Protein AF-A0A0Q9KUP7-F1 (afdb_monomer_lite)

Foldseek 3Di:
DDDDDQKDWPDWDKDDPDPQKIKIKTWIWGDWDFDADPVRDTPDIDHTDPWIWIWMWMGHDNDIDTPDIHTD

Secondary structure (DSSP, 8-state):
-PPP-SEE----EEEE-SSS-EEEEEEEEEPPEEEE-TTS-EEEEEPPPSS-EEEEEEEETTEEEEEEEEE-

Radius of gyration: 16.26 Å; chains: 1; bounding box: 41×19×39 Å

Structure (mmCIF, N/CA/C/O backbone):
data_AF-A0A0Q9KUP7-F1
#
_entry.id   AF-A0A0Q9KUP7-F1
#
loop_
_atom_site.group_PDB
_atom_site.id
_atom_site.type_symbol
_atom_site.label_atom_id
_atom_site.label_alt_id
_atom_site.label_comp_id
_atom_site.label_asym_id
_atom_site.label_entity_id
_atom_site.label_seq_id
_atom_site.pdbx_PDB_ins_code
_atom_site.Cartn_x
_atom_site.Cartn_y
_atom_site.Cartn_z
_atom_site.occupancy
_atom_site.B_iso_or_equiv
_atom_site.auth_seq_id
_atom_site.auth_comp_id
_atom_site.auth_asym_id
_atom_site.auth_atom_id
_atom_site.pdbx_PDB_model_num
ATOM 1 N N . MET A 1 1 ? -23.743 -0.540 3.205 1.00 47.81 1 MET A N 1
ATOM 2 C CA . MET A 1 1 ? -22.754 -0.645 4.299 1.00 47.81 1 MET A CA 1
ATOM 3 C C . MET A 1 1 ? -21.390 -0.407 3.681 1.00 47.81 1 MET A C 1
ATOM 5 O O . MET A 1 1 ? -21.094 -1.065 2.693 1.00 47.81 1 MET A O 1
ATOM 9 N N . ALA A 1 2 ? -20.627 0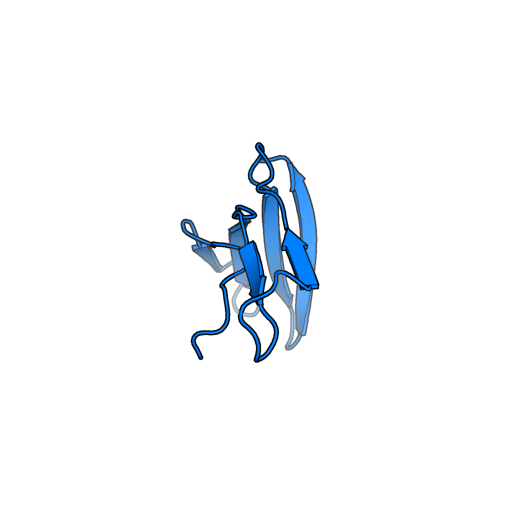.580 4.152 1.00 47.44 2 ALA A N 1
ATOM 10 C CA . ALA A 1 2 ? -19.275 0.807 3.647 1.00 47.44 2 ALA A CA 1
ATOM 11 C C . ALA A 1 2 ? -18.369 -0.320 4.156 1.00 47.44 2 ALA A C 1
ATOM 13 O O . ALA A 1 2 ? -18.368 -0.601 5.354 1.00 47.44 2 ALA A O 1
ATOM 14 N N . THR A 1 3 ? -17.639 -0.984 3.263 1.00 53.53 3 THR A N 1
ATOM 15 C CA . THR A 1 3 ? -16.616 -1.955 3.657 1.00 53.53 3 THR A CA 1
ATOM 16 C C . THR A 1 3 ? -15.520 -1.195 4.405 1.00 53.53 3 THR A C 1
ATOM 18 O O . THR A 1 3 ? -14.950 -0.267 3.825 1.00 53.53 3 THR A O 1
ATOM 21 N N . PRO A 1 4 ? -15.231 -1.511 5.679 1.00 57.19 4 PRO A N 1
ATOM 22 C CA . PRO A 1 4 ? -14.142 -0.854 6.386 1.00 57.19 4 PRO A CA 1
ATOM 23 C C . PRO A 1 4 ? -12.822 -1.145 5.663 1.00 57.19 4 PRO A C 1
ATOM 25 O O . PRO A 1 4 ? -12.517 -2.292 5.339 1.00 57.19 4 PRO A O 1
ATOM 28 N N . ALA A 1 5 ? -12.045 -0.099 5.380 1.00 61.09 5 ALA A N 1
ATOM 29 C CA . ALA A 1 5 ? -10.693 -0.258 4.866 1.00 61.09 5 ALA A CA 1
ATOM 30 C C . ALA A 1 5 ? -9.788 -0.686 6.029 1.00 61.09 5 ALA A C 1
ATOM 32 O O . ALA A 1 5 ? -9.567 0.076 6.966 1.00 61.09 5 ALA A O 1
ATOM 33 N N . PHE A 1 6 ? -9.300 -1.926 5.984 1.00 69.88 6 PHE A N 1
ATOM 34 C CA . PHE A 1 6 ? -8.439 -2.505 7.023 1.00 69.88 6 PHE A CA 1
ATOM 35 C C . PHE A 1 6 ? -6.968 -2.072 6.900 1.00 69.88 6 PHE A C 1
ATOM 37 O O . PHE A 1 6 ? -6.172 -2.329 7.803 1.00 69.88 6 PHE A O 1
ATOM 44 N N . ALA A 1 7 ? -6.602 -1.427 5.791 1.00 71.38 7 ALA A N 1
ATOM 45 C CA . ALA A 1 7 ? -5.274 -0.888 5.547 1.00 71.38 7 ALA A CA 1
ATOM 46 C C . ALA A 1 7 ? -5.348 0.325 4.611 1.00 71.38 7 ALA A C 1
ATOM 48 O O . ALA A 1 7 ? -6.198 0.382 3.719 1.00 71.38 7 ALA A O 1
ATOM 49 N N . GLN A 1 8 ? -4.435 1.273 4.803 1.00 75.94 8 GLN A N 1
ATOM 50 C CA . GLN A 1 8 ? -4.221 2.409 3.909 1.00 75.94 8 GLN A CA 1
ATOM 51 C C . GLN A 1 8 ? -2.860 2.285 3.216 1.00 75.94 8 GLN A C 1
ATOM 53 O O . GLN A 1 8 ? -1.897 1.821 3.826 1.00 75.94 8 GLN A O 1
ATOM 58 N N . MET A 1 9 ? -2.797 2.720 1.954 1.00 79.50 9 MET A N 1
ATOM 59 C CA . MET A 1 9 ? -1.583 2.747 1.127 1.00 79.50 9 MET A CA 1
ATOM 60 C C . MET A 1 9 ? -1.343 4.174 0.602 1.00 79.50 9 MET A C 1
ATOM 62 O O . MET A 1 9 ? -1.648 4.449 -0.557 1.00 79.50 9 MET A O 1
ATOM 66 N N . PRO A 1 10 ? -0.907 5.121 1.453 1.00 72.88 10 PRO A N 1
ATOM 67 C CA . PRO A 1 10 ? -0.788 6.530 1.067 1.00 72.88 10 PRO A CA 1
ATOM 68 C C . PRO A 1 10 ? 0.350 6.797 0.069 1.00 72.88 10 PRO A C 1
ATOM 70 O O . PRO A 1 10 ? 0.198 7.641 -0.808 1.00 72.88 10 PRO A O 1
ATOM 73 N N . ASP A 1 11 ? 1.451 6.046 0.163 1.00 78.00 11 ASP A N 1
ATOM 74 C CA . ASP A 1 11 ? 2.698 6.341 -0.552 1.00 78.00 11 ASP A CA 1
ATOM 75 C C . ASP A 1 11 ? 3.019 5.263 -1.593 1.00 78.00 11 ASP A C 1
ATOM 77 O O . ASP A 1 11 ? 3.998 4.528 -1.470 1.00 78.00 11 ASP A O 1
ATOM 81 N N . VAL A 1 12 ? 2.168 5.122 -2.613 1.00 85.62 12 VAL A N 1
ATOM 82 C CA . VAL A 1 12 ? 2.418 4.175 -3.711 1.00 85.62 12 VAL A CA 1
ATOM 83 C C . VAL A 1 12 ? 3.343 4.813 -4.741 1.00 85.62 12 VAL A C 1
ATOM 85 O O . VAL A 1 12 ? 3.006 5.811 -5.376 1.00 85.62 12 VAL A O 1
ATOM 88 N N . THR A 1 13 ? 4.501 4.199 -4.952 1.00 87.38 13 THR A N 1
ATOM 89 C CA . THR A 1 13 ? 5.482 4.605 -5.962 1.00 87.38 13 THR A CA 1
ATOM 90 C C . THR A 1 13 ? 5.713 3.469 -6.943 1.00 87.38 13 THR A C 1
ATOM 92 O O . THR A 1 13 ? 5.823 2.312 -6.550 1.00 87.38 13 THR A O 1
ATOM 95 N N . ALA A 1 14 ? 5.778 3.791 -8.233 1.00 87.50 14 ALA A N 1
ATOM 96 C CA . ALA A 1 14 ? 6.070 2.828 -9.285 1.00 87.50 14 ALA A CA 1
ATOM 97 C C . ALA A 1 14 ? 7.326 3.256 -10.046 1.00 87.50 14 ALA A C 1
ATOM 99 O O . ALA A 1 14 ? 7.455 4.406 -10.463 1.00 87.50 14 ALA A O 1
ATOM 100 N N . GLN A 1 15 ? 8.240 2.316 -10.249 1.00 88.69 15 GLN A N 1
ATOM 101 C CA . GLN A 1 15 ? 9.487 2.500 -10.972 1.00 88.69 15 GLN A CA 1
ATOM 102 C C . GLN A 1 15 ? 9.584 1.455 -12.083 1.00 88.69 15 GLN A C 1
ATOM 104 O O . GLN A 1 15 ? 9.488 0.253 -11.833 1.00 88.69 15 GLN A O 1
ATOM 109 N N . LYS A 1 16 ? 9.825 1.903 -13.318 1.00 89.06 16 LYS A N 1
ATOM 110 C CA . LYS A 1 16 ? 10.201 1.004 -14.414 1.00 89.06 16 LYS A CA 1
ATOM 111 C C . LYS A 1 16 ? 11.635 0.521 -14.177 1.00 89.06 16 LYS A C 1
ATOM 113 O O . LYS A 1 16 ? 12.540 1.341 -14.045 1.00 89.06 16 LYS A O 1
ATOM 118 N N . VAL A 1 17 ? 11.827 -0.793 -14.101 1.00 86.75 17 VAL A N 1
ATOM 119 C CA . VAL A 1 17 ? 13.142 -1.425 -13.891 1.00 86.75 17 VAL A CA 1
ATOM 120 C C . VAL A 1 17 ? 13.736 -1.864 -15.232 1.00 86.75 17 VAL A C 1
ATOM 122 O O . VAL A 1 17 ? 14.928 -1.695 -15.464 1.00 86.75 17 VAL A O 1
ATOM 125 N N . SER A 1 18 ? 12.897 -2.372 -16.137 1.00 86.00 18 SER A N 1
ATOM 126 C CA . SER A 1 18 ? 13.246 -2.710 -17.522 1.00 86.00 18 SER A CA 1
ATOM 127 C C . SER A 1 18 ? 12.020 -2.545 -18.429 1.00 86.00 18 SER A C 1
ATOM 129 O O . SER A 1 18 ? 10.956 -2.136 -17.967 1.00 86.00 18 SER A 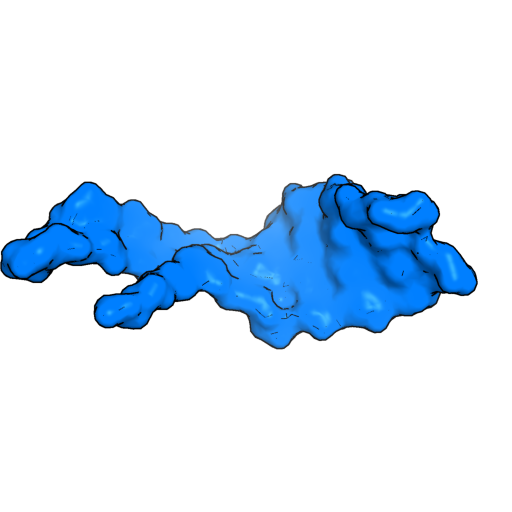O 1
ATOM 131 N N . ASP A 1 19 ? 12.133 -2.854 -19.723 1.00 84.25 19 ASP A N 1
ATOM 132 C CA . ASP A 1 19 ? 10.995 -2.801 -20.656 1.00 84.25 19 ASP A CA 1
ATOM 133 C C . ASP A 1 19 ? 9.843 -3.738 -20.292 1.00 84.25 19 ASP A C 1
ATOM 135 O O . ASP A 1 19 ? 8.696 -3.452 -20.627 1.00 84.25 19 ASP A O 1
ATOM 139 N N . THR A 1 20 ? 10.134 -4.807 -19.555 1.00 82.69 20 THR A N 1
ATOM 140 C CA . THR A 1 20 ? 9.150 -5.806 -19.133 1.00 82.69 20 THR A CA 1
ATOM 141 C C . THR A 1 20 ? 8.931 -5.840 -17.626 1.00 82.69 20 THR A C 1
ATOM 143 O O . THR A 1 20 ? 8.011 -6.529 -17.192 1.00 82.69 20 THR A O 1
ATOM 146 N N . ASN A 1 21 ? 9.730 -5.109 -16.836 1.00 82.19 21 ASN A N 1
ATOM 147 C CA . ASN A 1 21 ? 9.702 -5.196 -15.377 1.00 82.19 21 ASN A CA 1
ATOM 148 C C . ASN A 1 21 ? 9.416 -3.849 -14.713 1.00 82.19 21 ASN A C 1
ATOM 150 O O . ASN A 1 21 ? 10.027 -2.822 -15.027 1.00 82.19 21 ASN A O 1
ATOM 154 N N . TYR A 1 22 ? 8.535 -3.883 -13.717 1.00 85.25 22 TYR A N 1
ATOM 155 C CA . TYR A 1 22 ? 8.168 -2.734 -12.895 1.00 85.25 22 TYR A CA 1
ATOM 156 C C . TYR A 1 22 ? 8.276 -3.103 -11.426 1.00 85.25 22 TYR A C 1
ATOM 158 O O . TYR A 1 22 ? 7.866 -4.188 -11.034 1.00 85.25 22 TYR A O 1
ATOM 166 N N . ARG A 1 23 ? 8.775 -2.186 -10.605 1.00 86.12 23 ARG A N 1
ATOM 167 C CA . ARG A 1 23 ? 8.740 -2.292 -9.149 1.00 86.12 23 ARG A CA 1
ATOM 168 C C . ARG A 1 23 ? 7.740 -1.284 -8.609 1.00 86.12 23 ARG A C 1
ATOM 170 O O . ARG A 1 23 ? 7.814 -0.106 -8.942 1.00 86.12 23 ARG A O 1
ATOM 177 N N . VAL A 1 24 ? 6.827 -1.749 -7.771 1.00 86.56 24 VAL A N 1
ATOM 178 C CA . VAL A 1 24 ? 5.875 -0.922 -7.035 1.00 86.56 24 VAL A CA 1
ATOM 179 C C . VAL A 1 24 ? 6.209 -1.032 -5.556 1.00 86.56 24 VAL A C 1
ATOM 181 O O . VAL A 1 24 ? 6.203 -2.132 -5.010 1.00 86.56 24 VAL A O 1
ATOM 184 N N . SER A 1 25 ? 6.492 0.095 -4.917 1.00 85.62 25 SER A N 1
ATOM 185 C CA . SER A 1 25 ? 6.770 0.181 -3.485 1.00 85.62 25 SER A CA 1
ATOM 186 C C . SER A 1 25 ? 5.667 0.980 -2.812 1.00 85.62 25 SER A C 1
ATOM 188 O O . SER A 1 25 ? 5.295 2.047 -3.304 1.00 85.62 25 SER A O 1
ATOM 190 N N . PHE A 1 26 ? 5.144 0.480 -1.697 1.00 84.12 26 PHE A N 1
ATOM 191 C CA . PHE A 1 26 ? 4.134 1.184 -0.919 1.00 84.12 26 PHE A CA 1
ATOM 192 C C . PHE A 1 26 ? 4.287 0.946 0.575 1.00 84.12 26 PHE A C 1
ATOM 194 O O . PHE A 1 26 ? 4.642 -0.142 1.032 1.00 84.12 26 PHE A O 1
ATOM 201 N N . THR A 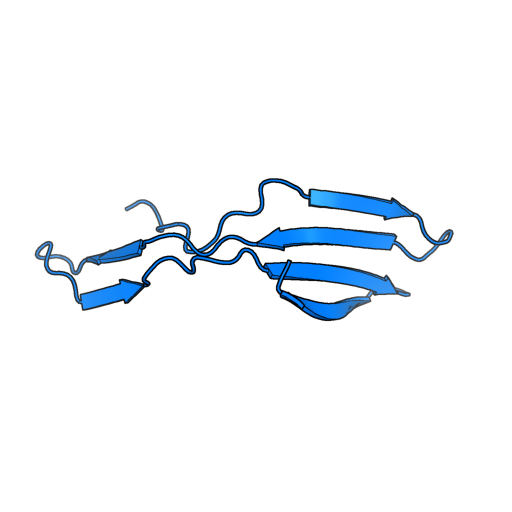1 27 ? 3.958 1.982 1.335 1.00 82.75 27 THR A N 1
ATOM 202 C CA . THR A 1 27 ? 3.793 1.894 2.781 1.00 82.75 27 THR A CA 1
ATOM 203 C C . THR A 1 27 ? 2.368 1.453 3.085 1.00 82.75 27 THR A C 1
ATOM 205 O O . THR A 1 27 ? 1.413 2.099 2.661 1.00 82.75 27 THR A O 1
ATOM 208 N N . MET A 1 28 ? 2.212 0.356 3.818 1.00 81.75 28 MET A N 1
ATOM 209 C CA . MET A 1 28 ? 0.931 -0.136 4.304 1.00 81.75 28 MET A CA 1
ATOM 210 C C . MET A 1 28 ? 0.787 0.188 5.790 1.00 81.75 28 MET A C 1
ATOM 212 O O . MET A 1 28 ? 1.547 -0.311 6.621 1.00 81.75 28 MET A O 1
ATOM 216 N N . THR A 1 29 ? -0.227 0.976 6.133 1.00 78.69 29 THR A N 1
ATOM 217 C CA . THR A 1 29 ? -0.572 1.270 7.527 1.00 78.69 29 THR A CA 1
ATOM 218 C C . THR A 1 29 ? -1.855 0.542 7.884 1.00 78.69 29 THR A C 1
ATOM 220 O O . THR A 1 29 ? -2.901 0.768 7.272 1.00 78.69 29 THR A O 1
ATOM 223 N N . GLN A 1 30 ? -1.780 -0.347 8.875 1.00 80.31 30 GLN A N 1
ATOM 224 C CA . GLN A 1 30 ? -2.955 -1.031 9.401 1.00 80.31 30 GLN A CA 1
ATOM 225 C C . GLN A 1 30 ? -3.729 -0.069 10.304 1.00 80.31 30 GLN A C 1
ATOM 227 O O . GLN A 1 30 ? -3.183 0.420 11.292 1.00 80.31 30 GLN A O 1
ATOM 232 N N . THR A 1 31 ? -4.989 0.198 9.972 1.00 79.00 31 THR A N 1
ATOM 233 C CA . THR A 1 31 ? -5.854 1.114 10.724 1.00 79.00 31 THR A CA 1
ATOM 234 C C . THR A 1 31 ? -6.786 0.355 11.663 1.00 79.00 31 THR A C 1
ATOM 236 O O . THR A 1 31 ? -7.064 -0.834 11.463 1.00 79.00 31 THR A O 1
ATOM 239 N N . ASP A 1 32 ? -7.287 1.050 12.687 1.00 83.50 32 ASP A N 1
ATOM 240 C CA . ASP A 1 32 ? -8.347 0.520 13.540 1.00 83.50 32 ASP A CA 1
ATOM 241 C C . ASP A 1 32 ? -9.610 0.287 12.708 1.00 83.50 32 ASP A C 1
ATOM 243 O O . ASP A 1 32 ? -10.113 1.190 12.036 1.00 83.50 32 ASP A O 1
ATOM 247 N N . ALA A 1 33 ? -10.141 -0.929 12.773 1.00 82.75 33 ALA A N 1
ATOM 248 C CA . ALA A 1 33 ? -11.359 -1.306 12.074 1.00 82.75 33 ALA A CA 1
ATOM 249 C C . ALA A 1 33 ? -12.227 -2.194 12.966 1.00 82.75 33 ALA A C 1
ATOM 251 O O . ALA A 1 33 ? -11.732 -2.967 13.787 1.00 82.75 33 ALA A O 1
ATOM 252 N N . LYS A 1 34 ? -13.546 -2.078 12.818 1.00 86.25 34 LYS A N 1
ATOM 253 C CA . LYS A 1 34 ? -14.522 -2.892 13.549 1.00 86.25 34 LYS A CA 1
ATOM 254 C C . LYS A 1 34 ? -15.561 -3.413 12.573 1.00 86.25 34 LYS A C 1
ATOM 256 O O . LYS A 1 34 ? -16.063 -2.652 11.747 1.00 86.25 34 LYS A O 1
ATOM 261 N N . VAL A 1 35 ? -15.893 -4.691 12.697 1.00 84.56 35 VAL A N 1
ATOM 262 C CA . VAL A 1 35 ? -17.002 -5.312 11.975 1.00 84.56 35 VAL A CA 1
ATOM 263 C C . VAL A 1 35 ? -18.200 -5.342 12.908 1.00 84.56 35 VAL A C 1
ATOM 265 O O . VAL A 1 35 ? -18.101 -5.818 14.042 1.00 84.56 35 VAL A O 1
ATOM 268 N N . LEU A 1 36 ? -19.320 -4.803 12.434 1.00 89.31 36 LEU A N 1
ATOM 269 C CA . LEU A 1 36 ? -20.586 -4.793 13.156 1.00 89.31 36 LEU A CA 1
ATOM 270 C C . LEU A 1 36 ? -21.517 -5.851 12.560 1.00 89.31 36 LEU A C 1
ATOM 272 O O . LEU A 1 36 ? -21.553 -6.019 11.341 1.00 89.31 36 LEU A O 1
ATOM 276 N N . ASP A 1 37 ? -22.276 -6.545 13.404 1.00 89.06 37 ASP A N 1
ATOM 277 C CA . ASP A 1 37 ? -23.408 -7.348 12.942 1.00 89.06 37 ASP A CA 1
ATOM 278 C C . ASP A 1 37 ? -24.631 -6.472 12.609 1.00 89.06 37 ASP A C 1
ATOM 280 O O . ASP A 1 37 ? -24.627 -5.251 12.786 1.00 89.06 37 ASP A O 1
ATOM 284 N N . GLY A 1 38 ? -25.713 -7.103 12.143 1.00 89.00 38 GLY A N 1
ATOM 285 C CA . GLY A 1 38 ? -26.969 -6.413 11.825 1.00 89.00 38 GLY A CA 1
ATOM 286 C C . GLY A 1 38 ? -27.673 -5.766 13.027 1.00 89.00 38 GLY A C 1
ATOM 287 O O . GLY A 1 38 ? -28.593 -4.979 12.823 1.00 89.00 38 GLY A O 1
ATOM 288 N N . SER A 1 39 ? -27.248 -6.063 14.260 1.00 92.50 39 SER A N 1
ATOM 289 C CA . SER A 1 39 ? -27.731 -5.421 15.490 1.00 92.50 39 SER A CA 1
ATOM 290 C C . SER A 1 39 ? -26.849 -4.250 15.943 1.00 92.50 39 SER A C 1
ATOM 292 O O . SER A 1 39 ? -27.177 -3.569 16.914 1.00 92.50 39 SER A O 1
ATOM 294 N N . GLY A 1 40 ? -25.737 -3.994 15.244 1.00 88.00 40 GLY A N 1
ATOM 295 C CA . GLY A 1 40 ? -24.765 -2.960 15.593 1.00 88.00 40 GLY A CA 1
ATOM 296 C C . GLY A 1 40 ? -23.730 -3.397 16.635 1.00 88.00 40 GLY A C 1
ATOM 297 O O . GLY A 1 40 ? -22.962 -2.560 17.113 1.00 88.00 40 GLY A O 1
ATOM 298 N N . LYS A 1 41 ? -23.667 -4.684 16.998 1.00 91.56 41 LYS A N 1
ATOM 299 C CA . LYS A 1 41 ? -22.669 -5.212 17.937 1.00 91.56 41 LYS A CA 1
ATOM 300 C C . LYS A 1 41 ? -21.360 -5.510 17.209 1.00 91.56 41 LYS A C 1
ATOM 302 O O . LYS A 1 41 ? -21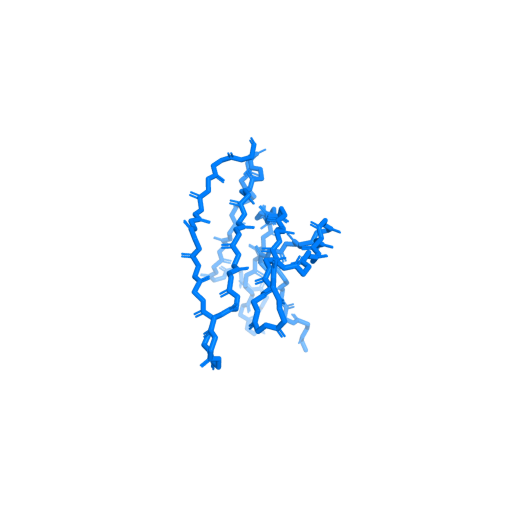.358 -6.045 16.105 1.00 91.56 41 LYS A O 1
ATOM 307 N N . VAL A 1 42 ? -20.233 -5.205 17.855 1.00 89.69 42 VAL A N 1
ATOM 308 C CA . VAL A 1 42 ? -18.901 -5.568 17.349 1.00 89.69 42 VAL A CA 1
ATOM 309 C C . VAL A 1 42 ? -18.741 -7.088 17.393 1.00 89.69 42 VAL A C 1
ATOM 311 O O . VAL A 1 42 ? -18.754 -7.676 18.476 1.00 89.69 42 VAL A O 1
ATOM 314 N N . VAL A 1 43 ? -18.575 -7.706 16.226 1.00 91.38 43 VAL A N 1
ATOM 315 C CA . VAL A 1 43 ? -18.298 -9.146 16.082 1.00 91.38 43 VAL A CA 1
ATOM 316 C C . VAL A 1 43 ? -16.835 -9.436 15.782 1.00 91.38 43 VAL A C 1
ATOM 318 O O . VAL A 1 43 ? -16.367 -10.531 16.072 1.00 91.38 43 VAL A O 1
ATOM 321 N N . ASP A 1 44 ? -16.105 -8.448 15.266 1.00 85.75 44 ASP A N 1
ATOM 322 C CA . ASP A 1 44 ? -14.665 -8.537 15.056 1.00 85.75 44 ASP A CA 1
ATOM 323 C C . ASP A 1 44 ? -14.016 -7.149 15.137 1.00 85.75 44 ASP A C 1
ATOM 325 O O . ASP A 1 44 ? -14.662 -6.124 14.878 1.00 85.75 44 ASP A O 1
ATOM 329 N N . LYS A 1 45 ? -12.740 -7.102 15.522 1.00 83.69 45 LYS A N 1
ATOM 330 C CA . LYS A 1 45 ? -11.958 -5.868 15.596 1.00 83.69 45 LYS A CA 1
ATOM 331 C C . LYS A 1 45 ? -10.523 -6.098 15.147 1.00 83.69 45 LYS A C 1
ATOM 333 O O . LYS A 1 45 ? -9.868 -7.057 15.541 1.00 83.69 45 LYS A O 1
ATOM 338 N N . GLN A 1 46 ? -10.008 -5.117 14.430 1.00 80.31 46 GLN A N 1
ATOM 339 C CA . GLN A 1 46 ? -8.601 -4.987 14.117 1.00 80.31 46 GLN A CA 1
ATOM 340 C C . GLN A 1 46 ? -8.068 -3.744 14.819 1.00 80.31 46 GLN A C 1
ATOM 342 O O . GLN A 1 46 ? -8.692 -2.684 14.757 1.00 80.31 46 GLN A O 1
ATOM 347 N N . VAL A 1 47 ? -6.934 -3.896 15.497 1.00 81.62 47 VAL A N 1
ATOM 348 C CA . VAL A 1 47 ? -6.237 -2.784 16.146 1.00 81.62 47 VAL A CA 1
ATOM 349 C C . VAL A 1 47 ? -5.174 -2.258 15.192 1.00 81.62 47 VAL A C 1
ATOM 351 O O . VAL A 1 47 ? -4.503 -3.051 14.527 1.00 81.62 47 VAL A O 1
ATOM 354 N N . ALA A 1 48 ? -5.020 -0.940 15.127 1.00 80.75 48 ALA A N 1
ATOM 355 C CA . ALA A 1 48 ? -3.956 -0.319 14.359 1.00 80.75 48 ALA A CA 1
ATOM 356 C C . ALA A 1 48 ? -2.580 -0.854 14.790 1.00 80.75 48 ALA A C 1
ATOM 358 O O . ALA A 1 48 ? -2.302 -1.026 15.981 1.00 80.75 48 ALA A O 1
ATOM 359 N N . LYS A 1 49 ? -1.691 -1.082 13.820 1.00 73.12 49 LYS A N 1
ATOM 360 C CA . LYS A 1 49 ? -0.272 -1.298 14.121 1.00 73.12 49 LYS A CA 1
ATOM 361 C C . LYS A 1 49 ? 0.429 0.047 14.158 1.00 73.12 49 LYS A C 1
ATOM 363 O O . LYS A 1 49 ? 0.230 0.883 13.284 1.00 73.12 49 LYS A O 1
ATOM 368 N N . SER A 1 50 ? 1.275 0.228 15.166 1.00 68.88 50 SER A N 1
ATOM 369 C CA . SER A 1 50 ? 2.058 1.451 15.354 1.00 68.88 50 SER A CA 1
ATOM 370 C C . SER A 1 50 ? 3.117 1.660 14.272 1.00 68.88 50 SER A C 1
ATOM 372 O O . SER A 1 50 ? 3.518 2.795 14.036 1.00 68.88 50 SER A O 1
ATOM 374 N N . GLN A 1 51 ? 3.571 0.584 13.625 1.00 73.62 51 GLN A N 1
ATOM 375 C CA . GLN A 1 51 ? 4.592 0.635 12.585 1.00 73.62 51 GLN A CA 1
ATOM 376 C C . GLN A 1 51 ? 3.979 0.362 11.209 1.00 73.62 51 GLN A C 1
ATOM 378 O O . GLN A 1 51 ? 3.385 -0.707 11.012 1.00 73.62 51 GLN A O 1
ATOM 383 N N . PRO A 1 52 ? 4.133 1.298 10.257 1.00 74.12 52 PRO A N 1
ATOM 384 C CA . PRO A 1 52 ? 3.861 1.029 8.857 1.00 74.12 52 PRO A CA 1
ATOM 385 C C . PRO A 1 52 ? 4.754 -0.106 8.340 1.00 74.12 52 PRO A C 1
ATOM 387 O O . PRO A 1 52 ? 5.865 -0.322 8.826 1.00 74.12 52 PRO A O 1
ATOM 390 N N . GLN A 1 53 ? 4.264 -0.850 7.356 1.00 76.69 53 GLN A N 1
ATOM 391 C CA . GLN A 1 53 ? 5.029 -1.904 6.695 1.00 76.69 53 GLN A CA 1
ATOM 392 C C . GLN A 1 53 ? 5.373 -1.457 5.283 1.00 76.69 53 GLN A C 1
ATOM 394 O O . GLN A 1 53 ? 4.485 -1.053 4.536 1.00 76.69 53 GLN A O 1
ATOM 399 N N . LEU A 1 54 ? 6.643 -1.551 4.906 1.00 78.00 54 LEU A N 1
ATOM 400 C CA . LEU A 1 54 ? 7.054 -1.342 3.528 1.00 78.00 54 LEU A CA 1
ATOM 401 C C . LEU A 1 54 ? 6.861 -2.652 2.763 1.00 78.00 54 LEU A C 1
ATOM 403 O O . LEU A 1 54 ? 7.417 -3.691 3.128 1.00 78.00 54 LEU A O 1
ATOM 407 N N . ALA A 1 55 ? 6.074 -2.594 1.696 1.00 77.12 55 ALA A N 1
ATOM 408 C CA . ALA A 1 55 ? 5.902 -3.691 0.761 1.00 77.12 55 ALA A CA 1
ATOM 409 C C . ALA A 1 55 ? 6.437 -3.285 -0.612 1.00 77.12 55 ALA A C 1
ATOM 411 O O . ALA A 1 55 ? 6.218 -2.163 -1.074 1.00 77.12 55 ALA A O 1
ATOM 412 N N . ALA A 1 56 ? 7.113 -4.222 -1.270 1.00 78.62 56 ALA A N 1
ATOM 413 C CA . ALA A 1 56 ? 7.523 -4.087 -2.658 1.00 78.62 56 ALA A CA 1
ATOM 414 C C . ALA A 1 56 ? 6.952 -5.249 -3.473 1.00 78.62 56 ALA A C 1
ATOM 416 O O . ALA A 1 56 ? 7.037 -6.413 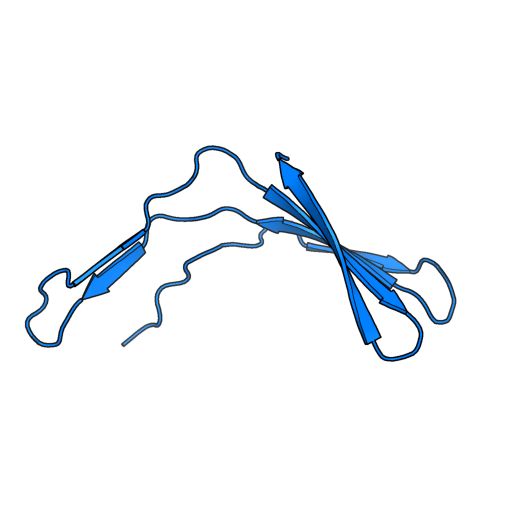-3.074 1.00 78.62 56 ALA A O 1
ATOM 417 N N . VAL A 1 57 ? 6.368 -4.929 -4.622 1.00 80.19 57 VAL A N 1
ATOM 418 C CA . VAL A 1 57 ? 5.855 -5.905 -5.582 1.00 80.19 57 VAL A CA 1
ATOM 419 C C . VAL A 1 57 ? 6.529 -5.640 -6.916 1.00 80.19 57 VAL A C 1
ATOM 421 O O . VAL A 1 57 ? 6.606 -4.498 -7.367 1.00 80.19 57 VAL A O 1
ATOM 424 N N . VAL A 1 58 ? 7.035 -6.690 -7.545 1.00 80.75 58 VAL A N 1
ATOM 425 C CA . VAL A 1 58 ? 7.677 -6.631 -8.851 1.00 80.75 58 VAL A CA 1
ATOM 426 C C . VAL A 1 58 ? 6.798 -7.341 -9.866 1.00 80.75 58 VAL A C 1
ATOM 428 O O . VAL A 1 58 ? 6.296 -8.437 -9.627 1.00 80.75 58 VAL A O 1
ATOM 431 N N . TRP A 1 59 ? 6.577 -6.686 -10.996 1.00 80.44 59 TRP A N 1
ATOM 432 C CA . TRP A 1 59 ? 6.045 -7.318 -12.188 1.00 80.44 59 TRP A CA 1
ATOM 433 C C . TRP A 1 59 ? 7.200 -7.897 -12.992 1.00 80.44 59 TRP A C 1
ATOM 435 O O . TRP A 1 59 ? 8.102 -7.150 -13.372 1.00 80.44 59 TRP A O 1
ATOM 445 N N . GLU A 1 60 ? 7.145 -9.196 -13.268 1.00 79.00 60 GLU A N 1
ATOM 446 C CA . GLU A 1 60 ? 8.071 -9.896 -14.155 1.00 79.00 60 GLU A CA 1
ATOM 447 C C . GLU A 1 60 ? 7.265 -10.764 -15.124 1.00 79.00 60 GLU A C 1
ATOM 449 O O . GLU A 1 60 ? 6.486 -11.626 -14.706 1.00 79.00 60 GLU A O 1
ATOM 454 N N . GLU A 1 61 ? 7.445 -10.515 -16.424 1.00 77.44 61 GLU A N 1
ATOM 455 C CA . GLU A 1 61 ? 7.000 -11.400 -17.515 1.00 77.44 61 GLU A CA 1
ATOM 456 C C . GLU A 1 61 ? 5.529 -11.868 -17.436 1.00 77.44 61 GLU A C 1
ATOM 458 O O . GLU A 1 61 ? 5.213 -13.020 -17.717 1.00 77.44 61 GLU A O 1
ATOM 463 N N . GLY A 1 62 ? 4.593 -10.990 -17.059 1.00 78.88 62 GLY A N 1
ATOM 464 C CA . GLY A 1 62 ? 3.172 -11.365 -16.979 1.00 78.88 62 GLY A CA 1
ATOM 465 C C . GLY A 1 62 ? 2.689 -11.768 -15.584 1.00 78.88 62 GLY A C 1
ATOM 466 O O . GLY A 1 62 ? 1.511 -12.091 -15.423 1.00 78.88 62 GLY A O 1
ATOM 467 N N . SER A 1 63 ? 3.567 -11.751 -14.577 1.00 83.06 63 SER A N 1
ATOM 468 C CA . SER A 1 63 ? 3.246 -12.151 -13.207 1.00 83.06 63 SER A CA 1
ATOM 469 C C . SER A 1 63 ? 3.689 -11.115 -12.172 1.00 83.06 63 SER A C 1
ATOM 471 O O . SER A 1 63 ? 4.752 -10.509 -12.289 1.00 83.06 63 SER A O 1
ATOM 473 N N . TRP A 1 64 ? 2.869 -10.916 -11.136 1.00 80.81 64 TRP A N 1
ATOM 474 C CA . TRP A 1 64 ? 3.238 -10.121 -9.962 1.00 80.81 64 TRP A CA 1
ATOM 475 C C . TRP A 1 64 ? 3.882 -11.020 -8.906 1.00 80.81 64 TRP A C 1
ATOM 477 O O . TRP A 1 64 ? 3.326 -12.061 -8.549 1.00 80.81 64 TRP A O 1
ATOM 487 N N . ARG A 1 65 ? 5.024 -10.595 -8.368 1.00 81.44 65 ARG A N 1
ATOM 488 C CA . ARG A 1 65 ? 5.734 -11.233 -7.255 1.00 81.44 65 ARG A CA 1
ATOM 489 C C . ARG A 1 65 ? 5.921 -10.228 -6.126 1.00 81.44 65 ARG A C 1
ATOM 491 O O . ARG A 1 65 ? 6.278 -9.084 -6.373 1.00 81.44 65 ARG A O 1
ATOM 498 N N . MET A 1 66 ? 5.662 -10.632 -4.885 1.00 77.50 66 MET A N 1
ATOM 499 C CA . MET A 1 66 ? 5.954 -9.799 -3.715 1.00 77.50 66 MET A CA 1
ATOM 500 C C . MET A 1 66 ? 7.406 -10.050 -3.291 1.00 77.50 66 MET A C 1
ATOM 502 O O . MET A 1 66 ? 7.733 -11.166 -2.897 1.00 77.50 66 MET A O 1
ATOM 506 N N . ASP A 1 67 ? 8.251 -9.020 -3.372 1.00 70.31 67 ASP A N 1
ATOM 507 C CA . ASP A 1 67 ? 9.684 -9.096 -3.033 1.00 70.31 67 ASP A CA 1
ATOM 508 C C . ASP A 1 67 ? 9.915 -9.145 -1.511 1.00 70.31 67 ASP A C 1
ATOM 510 O O . ASP A 1 67 ? 10.975 -9.561 -1.048 1.00 70.31 67 ASP A O 1
ATOM 514 N N . GLY A 1 68 ? 8.919 -8.750 -0.713 1.00 62.28 68 GLY A N 1
ATOM 515 C CA . GLY A 1 68 ? 8.949 -8.885 0.740 1.00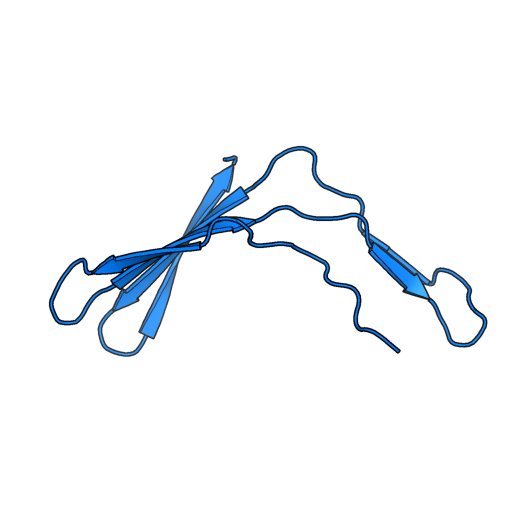 62.28 68 GLY A CA 1
ATOM 516 C C . GLY A 1 68 ? 8.044 -7.894 1.467 1.00 62.28 68 GLY A C 1
ATOM 517 O O . GLY A 1 68 ? 7.583 -6.903 0.901 1.00 62.28 68 GLY A O 1
ATOM 518 N N . LEU A 1 69 ? 7.811 -8.186 2.748 1.00 68.25 69 LEU A N 1
ATOM 519 C CA . LEU A 1 69 ? 7.191 -7.296 3.728 1.00 68.25 69 LEU A CA 1
ATOM 520 C C . LEU A 1 69 ? 8.245 -6.987 4.792 1.00 68.25 69 LEU A C 1
ATOM 522 O O . LEU A 1 69 ? 8.643 -7.881 5.539 1.00 68.25 69 LEU A O 1
ATOM 526 N N . ALA A 1 70 ? 8.696 -5.739 4.859 1.00 63.44 70 ALA A N 1
ATOM 527 C CA . ALA A 1 70 ? 9.614 -5.267 5.889 1.00 63.44 70 ALA A CA 1
ATOM 528 C C . ALA A 1 70 ? 8.901 -4.273 6.816 1.00 63.44 70 ALA A C 1
ATOM 530 O O . ALA A 1 70 ? 7.931 -3.622 6.423 1.00 63.44 70 ALA A O 1
ATOM 531 N N . ALA A 1 71 ? 9.367 -4.154 8.060 1.00 60.81 71 ALA A N 1
ATOM 532 C CA . ALA A 1 71 ? 9.020 -2.985 8.866 1.00 60.81 71 ALA A CA 1
ATOM 533 C C . ALA A 1 71 ? 9.588 -1.738 8.163 1.00 60.81 71 ALA A C 1
ATOM 535 O O . ALA A 1 71 ? 10.728 -1.793 7.694 1.00 60.81 71 ALA A O 1
ATOM 536 N N . ALA A 1 72 ? 8.771 -0.689 8.019 1.00 57.69 72 ALA A N 1
ATOM 537 C CA . ALA A 1 72 ? 9.192 0.574 7.412 1.00 57.69 72 ALA A CA 1
ATOM 538 C C . ALA A 1 72 ? 10.163 1.346 8.317 1.00 57.69 72 ALA A C 1
ATOM 540 O O . ALA A 1 72 ? 10.030 1.236 9.560 1.00 57.69 72 ALA A O 1
#

pLDDT: mean 78.57, std 10.07, range [47.44, 92.5]

Sequence (72 aa):
MATPAFAQMPDVTAQKVSDTNYRVSFTMTQTDAKVLDGSGKVVDKQVAKSQPQLAAVVWEEGSWRMDGLAAA